Protein AF-A0AAP7N5Z1-F1 (afdb_monomer)

Mean predicted aligned error: 4.19 Å

Sequence (62 aa):
MERELIRIPIPHCYLWLVKTVQRDLRKDLYTRYTTDYLKTNEPSLRLVEVDFKALTALCERK

Organism: Bacillus amyloliquefaciens (NCBI:txid1390)

Solvent-accessible surface area (backbone atoms only — not comparable to full-atom values): 3704 Å² total; per-residue (Å²): 128,86,79,59,74,43,81,41,83,51,68,69,66,53,61,56,59,32,66,78,48,61,79,85,51,23,63,60,53,43,51,48,52,53,51,55,48,36,58,73,77,41,66,64,49,40,87,74,47,73,41,80,87,80,38,30,33,40,24,35,65,112

Secondary structure (DSSP, 8-state):
----EEEEEPPHHHHHHHHTS-GGGHHHHHHHHHHHHHHHH-TTEEEEEEETTTTEEEEEE-

Structure (mmCIF, N/CA/C/O backbone):
data_AF-A0AAP7N5Z1-F1
#
_entry.id   AF-A0AAP7N5Z1-F1
#
loop_
_atom_site.group_PDB
_atom_site.id
_atom_site.type_symbol
_atom_site.label_atom_id
_atom_site.label_alt_id
_atom_site.label_comp_id
_atom_site.label_asym_id
_atom_site.label_entity_id
_atom_site.label_seq_id
_atom_site.pdbx_PDB_ins_code
_atom_site.Cartn_x
_atom_site.Cartn_y
_atom_site.Cartn_z
_atom_site.occupancy
_atom_site.B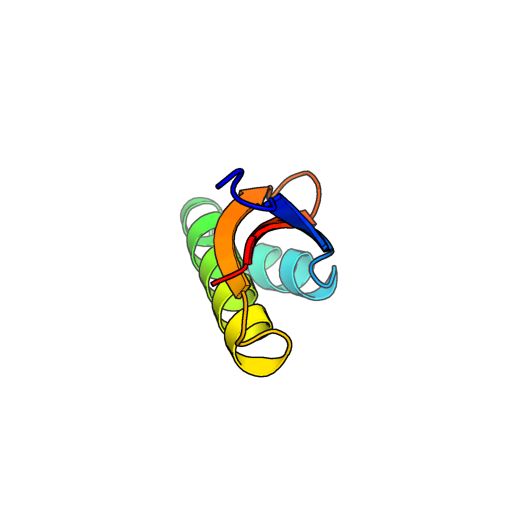_iso_or_equiv
_atom_site.auth_seq_id
_atom_site.auth_comp_id
_atom_site.auth_asym_id
_atom_site.auth_atom_id
_atom_site.pdbx_PDB_model_num
ATOM 1 N N . MET A 1 1 ? -6.995 15.982 19.679 1.00 50.00 1 MET A N 1
ATOM 2 C CA . MET A 1 1 ? -6.564 14.571 19.671 1.00 50.00 1 MET A CA 1
ATOM 3 C C . MET A 1 1 ? -5.440 14.464 18.660 1.00 50.00 1 MET A C 1
ATOM 5 O O . MET A 1 1 ? -5.683 14.758 17.494 1.00 50.00 1 MET A O 1
ATOM 9 N N . GLU A 1 2 ? -4.215 14.188 19.108 1.00 57.03 2 GLU A N 1
ATOM 10 C CA . GLU A 1 2 ? -3.103 13.870 18.202 1.00 57.03 2 GLU A CA 1
ATOM 11 C C . GLU A 1 2 ? -3.511 12.673 17.344 1.00 57.03 2 GLU A C 1
ATOM 13 O O . GLU A 1 2 ? -3.971 11.660 17.868 1.00 57.03 2 GLU A O 1
ATOM 18 N N . ARG A 1 3 ? -3.427 12.816 16.019 1.00 66.56 3 ARG A N 1
ATOM 19 C CA . ARG A 1 3 ? -3.684 11.698 15.114 1.00 66.56 3 ARG A CA 1
ATOM 20 C C . ARG A 1 3 ? -2.504 10.747 15.231 1.00 66.56 3 ARG A C 1
ATOM 22 O O . ARG A 1 3 ? -1.387 11.121 14.884 1.00 66.56 3 ARG A O 1
ATOM 29 N N . GLU A 1 4 ? -2.749 9.544 15.732 1.00 83.88 4 GLU A N 1
ATOM 30 C CA . GLU A 1 4 ? -1.717 8.519 15.838 1.00 83.88 4 GLU A CA 1
ATOM 31 C C . GLU A 1 4 ? -1.353 8.039 14.425 1.00 83.88 4 GLU A C 1
ATOM 33 O O . GLU A 1 4 ? -2.120 7.331 13.763 1.00 83.88 4 GLU A O 1
ATOM 38 N N . LEU A 1 5 ? -0.207 8.513 13.931 1.00 89.50 5 LEU A N 1
ATOM 39 C CA . LEU A 1 5 ? 0.344 8.136 12.636 1.00 89.50 5 LEU A CA 1
ATOM 40 C C . LEU A 1 5 ? 1.170 6.859 12.787 1.00 89.50 5 LEU A C 1
ATOM 42 O O . LEU A 1 5 ? 2.146 6.815 13.534 1.00 89.50 5 LEU A O 1
ATOM 46 N N . ILE A 1 6 ? 0.797 5.829 12.037 1.00 92.12 6 ILE A N 1
ATOM 47 C CA . ILE A 1 6 ? 1.397 4.499 12.084 1.00 92.12 6 ILE A CA 1
ATOM 48 C C . ILE A 1 6 ? 2.060 4.223 10.737 1.00 92.12 6 ILE A C 1
ATOM 50 O O . ILE A 1 6 ? 1.449 4.388 9.681 1.00 92.12 6 ILE A O 1
ATOM 54 N N . ARG A 1 7 ? 3.322 3.785 10.763 1.00 92.69 7 ARG A N 1
ATOM 55 C CA . ARG A 1 7 ? 4.025 3.304 9.568 1.00 92.69 7 ARG A CA 1
ATOM 56 C C . ARG A 1 7 ? 3.877 1.798 9.446 1.00 92.69 7 ARG A C 1
ATOM 58 O O . ARG A 1 7 ? 4.264 1.066 10.351 1.00 92.69 7 ARG A O 1
ATOM 65 N N . ILE A 1 8 ? 3.375 1.351 8.302 1.00 91.00 8 ILE A N 1
ATOM 66 C CA . ILE A 1 8 ? 3.195 -0.064 7.990 1.00 91.00 8 ILE A CA 1
ATOM 67 C C . ILE A 1 8 ? 4.149 -0.468 6.871 1.00 91.00 8 ILE A C 1
ATOM 69 O O . ILE A 1 8 ? 4.137 0.168 5.813 1.00 91.00 8 ILE A O 1
ATOM 73 N N . PRO A 1 9 ? 4.967 -1.516 7.064 1.00 91.69 9 PRO A N 1
ATOM 74 C CA . PRO A 1 9 ? 5.761 -2.080 5.985 1.00 91.69 9 PRO A CA 1
ATOM 75 C C . PRO A 1 9 ? 4.844 -2.776 4.975 1.00 91.69 9 PR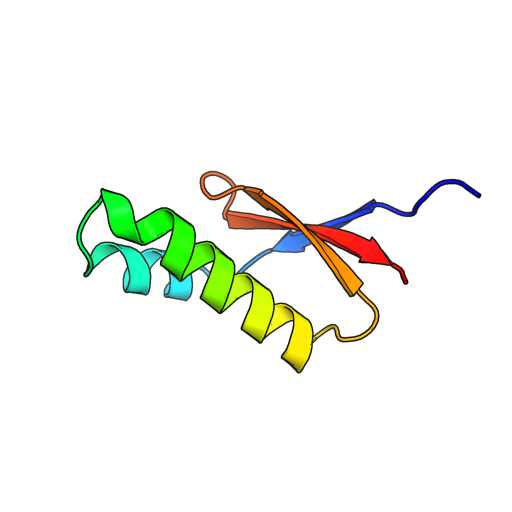O A C 1
ATOM 77 O O . PRO A 1 9 ? 3.962 -3.551 5.344 1.00 91.69 9 PRO A O 1
ATOM 80 N N . ILE A 1 10 ? 5.062 -2.508 3.691 1.00 88.88 10 ILE A N 1
ATOM 81 C CA . ILE A 1 10 ? 4.307 -3.121 2.599 1.00 88.88 10 ILE A CA 1
ATOM 82 C C . ILE A 1 10 ? 5.124 -4.272 2.002 1.00 88.88 10 ILE A C 1
ATOM 84 O O . ILE A 1 10 ? 6.342 -4.143 1.846 1.00 88.88 10 ILE A O 1
ATOM 88 N N . PRO A 1 11 ? 4.487 -5.407 1.652 1.00 88.50 11 PRO A N 1
ATOM 89 C CA . PRO A 1 11 ? 5.192 -6.554 1.100 1.00 88.50 11 PRO A CA 1
ATOM 90 C C . PRO A 1 11 ? 6.060 -6.211 -0.117 1.00 88.50 11 PRO A C 1
ATOM 92 O O . PRO A 1 11 ? 5.595 -5.658 -1.116 1.00 88.50 11 PRO A O 1
ATOM 95 N N . HIS A 1 12 ? 7.325 -6.636 -0.077 1.00 86.88 12 HIS A N 1
ATOM 96 C CA . HIS A 1 12 ? 8.286 -6.397 -1.158 1.00 86.88 12 HIS A CA 1
ATOM 97 C C . HIS A 1 12 ? 7.855 -7.034 -2.497 1.00 86.88 12 HIS A C 1
ATOM 99 O O . HIS A 1 12 ? 8.276 -6.593 -3.567 1.00 86.88 12 HIS A O 1
ATOM 105 N N . CYS A 1 13 ? 6.984 -8.050 -2.480 1.00 88.19 13 CYS A N 1
ATOM 106 C CA . CYS A 1 13 ? 6.425 -8.638 -3.700 1.00 88.19 13 CYS A CA 1
ATOM 107 C C . CYS A 1 13 ? 5.630 -7.621 -4.544 1.00 88.19 13 CYS A C 1
ATOM 109 O O . CYS A 1 13 ? 5.648 -7.709 -5.772 1.00 88.19 13 CYS A O 1
ATOM 111 N N . TYR A 1 14 ? 5.021 -6.599 -3.932 1.00 87.69 14 TYR A N 1
ATOM 112 C CA . TYR A 1 14 ? 4.306 -5.545 -4.661 1.00 87.69 14 TYR A CA 1
ATOM 113 C C . TYR A 1 14 ? 5.252 -4.650 -5.458 1.00 87.69 14 TYR A C 1
ATOM 115 O O . TYR A 1 14 ? 4.908 -4.232 -6.563 1.00 87.69 14 TYR A O 1
ATOM 123 N N . LEU A 1 15 ? 6.476 -4.427 -4.964 1.00 85.50 15 LEU A N 1
ATOM 124 C CA . LEU A 1 15 ? 7.511 -3.721 -5.721 1.00 85.50 15 LEU A CA 1
ATOM 125 C C . LEU A 1 15 ? 7.882 -4.482 -7.002 1.00 85.50 15 LEU A C 1
ATOM 127 O O . LEU A 1 15 ? 8.090 -3.875 -8.052 1.00 85.50 15 LEU A O 1
ATOM 131 N N . TRP A 1 16 ? 7.977 -5.809 -6.928 1.00 89.25 16 TRP A N 1
ATOM 132 C CA . TRP A 1 16 ? 8.262 -6.639 -8.100 1.00 89.25 16 TRP A CA 1
ATOM 133 C C . TRP A 1 16 ? 7.119 -6.609 -9.108 1.00 89.25 16 TRP A C 1
ATOM 135 O O . TRP A 1 16 ? 7.370 -6.416 -10.296 1.00 89.25 16 TRP A O 1
ATOM 145 N N . LEU A 1 17 ? 5.875 -6.717 -8.638 1.00 86.56 17 LEU A N 1
ATOM 146 C CA . LEU A 1 17 ? 4.690 -6.655 -9.493 1.00 86.56 17 LEU A CA 1
ATOM 147 C C . LEU A 1 17 ? 4.610 -5.343 -10.271 1.00 86.56 17 LEU A C 1
ATOM 149 O O . LEU A 1 17 ? 4.336 -5.359 -11.462 1.00 86.56 17 LEU A O 1
ATOM 153 N N . VAL A 1 18 ? 4.908 -4.199 -9.655 1.00 87.81 18 VAL A N 1
ATOM 154 C CA . VAL A 1 18 ? 4.868 -2.926 -10.394 1.00 87.81 18 VAL A CA 1
ATOM 155 C C . VAL A 1 18 ? 6.051 -2.741 -11.343 1.00 87.81 18 VAL A C 1
ATOM 157 O O . VAL A 1 18 ? 5.982 -1.930 -12.260 1.00 87.81 18 VAL A O 1
ATOM 160 N N . LYS A 1 19 ? 7.154 -3.481 -11.188 1.00 88.62 19 LYS A N 1
ATOM 161 C C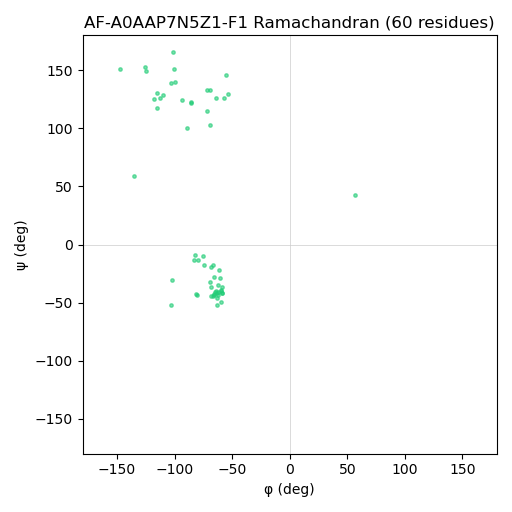A . LYS A 1 19 ? 8.271 -3.407 -12.145 1.00 88.62 19 LYS A CA 1
ATOM 162 C C . LYS A 1 19 ? 7.914 -3.991 -13.514 1.00 88.62 19 LYS A C 1
ATOM 164 O O . LYS A 1 19 ? 8.587 -3.632 -14.478 1.00 88.62 19 LYS A O 1
ATOM 169 N N . THR A 1 20 ? 6.876 -4.827 -13.609 1.00 89.19 20 THR A N 1
ATOM 170 C CA . THR A 1 20 ? 6.421 -5.424 -14.876 1.00 89.19 20 THR A CA 1
ATOM 171 C C . THR A 1 20 ? 5.568 -4.473 -15.720 1.00 89.19 20 THR A C 1
ATOM 173 O O . THR A 1 20 ? 5.383 -4.730 -16.906 1.00 89.19 20 THR A O 1
ATOM 176 N N . VAL A 1 21 ? 5.092 -3.358 -15.149 1.00 89.19 21 VAL A N 1
ATOM 177 C CA . VAL A 1 21 ? 4.294 -2.351 -15.867 1.00 89.19 21 VAL A CA 1
ATOM 178 C C . VAL A 1 21 ? 5.125 -1.126 -16.273 1.00 89.19 21 VAL A C 1
ATOM 180 O O . VAL A 1 21 ? 6.252 -0.908 -15.792 1.00 89.19 21 VAL A O 1
ATOM 183 N N . GLN A 1 22 ? 4.559 -0.319 -17.180 1.00 89.50 22 GLN A N 1
ATOM 184 C CA . GLN A 1 22 ? 5.148 0.943 -17.640 1.00 89.50 22 GLN A CA 1
ATOM 185 C C . GLN A 1 22 ? 5.445 1.877 -16.454 1.00 89.50 22 GLN A C 1
ATOM 187 O O . GLN A 1 22 ? 4.760 1.838 -15.431 1.00 89.50 22 GLN A O 1
ATOM 192 N N . ARG A 1 23 ? 6.532 2.657 -16.549 1.00 87.94 23 ARG A N 1
ATOM 193 C CA . ARG A 1 23 ? 7.105 3.416 -15.415 1.00 87.94 23 ARG A CA 1
ATOM 194 C C . ARG A 1 23 ? 6.130 4.421 -14.801 1.00 87.94 23 ARG A C 1
ATOM 196 O O . ARG A 1 23 ? 6.114 4.568 -13.583 1.00 87.94 23 ARG A O 1
ATOM 203 N N . ASP A 1 24 ? 5.354 5.077 -15.642 1.00 90.62 24 ASP A N 1
ATOM 204 C CA . ASP A 1 24 ? 4.284 6.016 -15.316 1.00 90.62 24 ASP A CA 1
ATOM 205 C C . ASP A 1 24 ? 3.143 5.360 -14.522 1.00 90.62 24 ASP A C 1
ATOM 207 O O . ASP A 1 24 ? 2.640 5.962 -13.580 1.00 90.62 24 ASP A O 1
ATOM 211 N N . LEU A 1 25 ? 2.825 4.090 -14.788 1.00 90.38 25 LEU A N 1
ATOM 212 C CA . LEU A 1 25 ? 1.740 3.361 -14.112 1.00 90.38 25 LEU A CA 1
ATOM 213 C C . LEU A 1 25 ? 2.129 2.757 -12.752 1.00 90.38 25 LEU A C 1
ATOM 215 O O . LEU A 1 25 ? 1.268 2.322 -11.984 1.00 90.38 25 LEU A O 1
ATOM 219 N N . ARG A 1 26 ? 3.426 2.688 -12.430 1.00 90.12 26 ARG A N 1
ATOM 220 C CA . ARG A 1 26 ? 3.914 1.947 -11.248 1.00 90.12 26 ARG A CA 1
ATOM 221 C C . ARG A 1 26 ? 3.408 2.524 -9.940 1.00 90.12 26 ARG A C 1
ATOM 223 O O . ARG A 1 26 ? 3.064 1.765 -9.038 1.00 90.12 26 ARG A O 1
ATOM 230 N N . LYS A 1 27 ? 3.401 3.854 -9.829 1.00 88.62 27 LYS A N 1
ATOM 231 C CA . LYS A 1 27 ? 3.021 4.547 -8.594 1.00 88.62 27 LYS A CA 1
ATOM 232 C C . LYS A 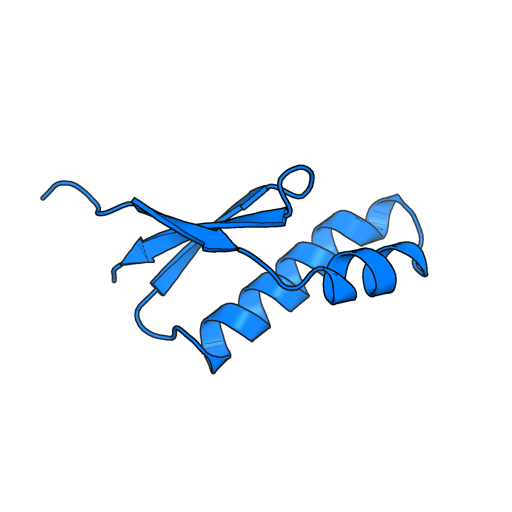1 27 ? 1.544 4.325 -8.276 1.00 88.62 27 LYS A C 1
ATOM 234 O O . LYS A 1 27 ? 1.209 4.012 -7.133 1.00 88.62 27 LYS A O 1
ATOM 239 N N . ASP A 1 28 ? 0.691 4.405 -9.291 1.00 90.88 28 ASP A N 1
ATOM 240 C CA . ASP A 1 28 ? -0.748 4.195 -9.138 1.00 90.88 28 ASP A CA 1
ATOM 241 C C . ASP A 1 28 ? -1.055 2.738 -8.799 1.00 90.88 28 ASP A C 1
ATOM 243 O O . ASP A 1 28 ? -1.797 2.456 -7.855 1.00 90.88 28 ASP A O 1
ATOM 247 N N . LEU A 1 29 ? -0.408 1.796 -9.493 1.00 91.56 29 LEU A N 1
ATOM 248 C CA . LEU A 1 29 ? -0.583 0.372 -9.222 1.00 91.56 29 LEU A CA 1
ATOM 249 C C . LEU A 1 29 ? -0.097 -0.010 -7.815 1.00 91.56 29 LEU A C 1
ATOM 251 O O . LEU A 1 29 ? -0.768 -0.762 -7.110 1.00 91.56 29 LEU A O 1
ATOM 255 N N . TYR A 1 30 ? 1.028 0.554 -7.369 1.00 90.94 30 TYR A N 1
ATOM 256 C CA . TYR A 1 30 ? 1.549 0.323 -6.021 1.00 90.94 30 TYR A CA 1
ATOM 257 C C . TYR A 1 30 ? 0.625 0.885 -4.940 1.00 90.94 30 TYR A C 1
ATOM 259 O O . TYR A 1 30 ? 0.352 0.215 -3.942 1.00 90.94 30 TYR A O 1
ATOM 267 N N . THR A 1 31 ? 0.105 2.095 -5.153 1.00 91.88 31 THR A N 1
ATOM 268 C CA . THR A 1 31 ? -0.885 2.718 -4.263 1.00 91.88 31 THR A CA 1
ATOM 269 C C . THR A 1 31 ? -2.138 1.853 -4.159 1.00 91.88 31 THR A C 1
ATOM 271 O O . THR A 1 31 ? -2.645 1.635 -3.057 1.00 91.88 31 THR A O 1
ATOM 274 N N . ARG A 1 32 ? -2.605 1.292 -5.281 1.00 92.81 32 ARG A N 1
ATOM 275 C CA . ARG A 1 32 ? -3.760 0.389 -5.313 1.00 92.81 32 ARG A CA 1
ATOM 276 C C . ARG A 1 32 ? -3.516 -0.888 -4.511 1.00 92.81 32 ARG A C 1
ATOM 278 O O . ARG A 1 32 ? -4.296 -1.176 -3.610 1.00 92.81 32 ARG A O 1
ATOM 285 N N . TYR A 1 33 ? -2.410 -1.594 -4.753 1.00 92.50 33 TYR A N 1
ATOM 286 C CA . TYR A 1 33 ? -2.071 -2.802 -3.989 1.00 92.50 33 TYR A CA 1
ATOM 287 C C . TYR A 1 33 ? -1.913 -2.532 -2.491 1.00 92.50 33 TYR A C 1
ATOM 289 O O . TYR A 1 33 ? -2.385 -3.310 -1.665 1.00 92.50 33 TYR A O 1
ATOM 297 N N . THR A 1 34 ? -1.292 -1.407 -2.138 1.00 91.81 34 THR A N 1
ATOM 298 C CA . THR A 1 34 ? -1.138 -0.969 -0.745 1.00 91.81 34 THR A CA 1
ATOM 299 C C . THR A 1 34 ? -2.496 -0.707 -0.095 1.00 91.81 34 THR A C 1
ATOM 301 O O . THR A 1 34 ? -2.751 -1.150 1.022 1.00 91.81 34 THR A O 1
ATOM 304 N N . THR A 1 35 ? -3.400 -0.039 -0.813 1.00 92.31 35 THR A N 1
ATOM 305 C CA . THR A 1 35 ? -4.761 0.241 -0.339 1.00 92.31 35 THR A CA 1
ATOM 306 C C . THR A 1 35 ? -5.552 -1.046 -0.113 1.00 92.31 35 THR A C 1
ATOM 308 O O . THR A 1 35 ? -6.195 -1.195 0.925 1.00 92.31 35 THR A O 1
ATOM 311 N N . ASP A 1 36 ? -5.499 -1.984 -1.057 1.00 92.88 36 ASP A N 1
ATOM 312 C CA . ASP A 1 36 ? -6.230 -3.251 -0.965 1.00 92.88 36 ASP A CA 1
ATOM 313 C C . ASP A 1 36 ? -5.667 -4.149 0.150 1.00 92.88 36 ASP A C 1
ATOM 315 O O . ASP A 1 36 ? -6.428 -4.770 0.897 1.00 92.88 36 ASP A O 1
ATOM 319 N N . TYR A 1 37 ? -4.344 -4.141 0.342 1.00 91.88 37 TYR A N 1
ATOM 320 C CA . TYR A 1 37 ? -3.688 -4.801 1.471 1.00 91.88 37 TYR A CA 1
ATOM 321 C C . TYR A 1 37 ? -4.167 -4.249 2.816 1.00 91.88 37 TYR A C 1
ATOM 323 O O . TYR A 1 37 ? -4.561 -5.029 3.682 1.00 91.88 37 TYR A O 1
ATOM 331 N N . LEU A 1 38 ? -4.185 -2.924 2.982 1.00 92.06 38 LEU A N 1
ATOM 332 C CA . LEU A 1 38 ? -4.629 -2.290 4.225 1.00 92.06 38 LEU A CA 1
ATOM 333 C C . LEU A 1 38 ? -6.112 -2.543 4.493 1.00 92.06 38 LEU A C 1
ATOM 335 O O . LEU A 1 38 ? -6.476 -2.872 5.613 1.00 92.06 38 LEU A O 1
ATOM 339 N N . LYS A 1 39 ? -6.971 -2.479 3.470 1.00 91.88 39 LYS A N 1
ATOM 340 C CA . LYS A 1 39 ? -8.396 -2.821 3.622 1.00 91.88 39 LYS A CA 1
ATOM 341 C C . LYS A 1 39 ? -8.610 -4.253 4.109 1.00 91.88 39 LYS A C 1
ATOM 343 O O . LYS A 1 39 ? -9.546 -4.492 4.863 1.00 91.88 39 LYS A O 1
ATOM 348 N N . THR A 1 40 ? -7.770 -5.183 3.656 1.00 92.81 40 THR A N 1
ATOM 349 C CA . THR A 1 40 ? -7.899 -6.611 3.971 1.00 92.81 40 THR A CA 1
ATOM 350 C C . THR A 1 40 ? -7.334 -6.950 5.348 1.00 92.81 40 THR A C 1
ATOM 352 O O . THR A 1 40 ? -7.952 -7.708 6.086 1.00 92.81 40 THR A O 1
ATOM 355 N N . ASN A 1 41 ? -6.169 -6.397 5.697 1.00 91.12 41 ASN A N 1
ATOM 356 C CA . ASN A 1 41 ? -5.415 -6.807 6.886 1.00 91.12 41 ASN A CA 1
ATOM 357 C C . ASN A 1 41 ? -5.563 -5.830 8.061 1.00 91.12 41 ASN A C 1
ATOM 359 O O . ASN A 1 41 ? -5.517 -6.249 9.208 1.00 91.12 41 ASN A O 1
ATOM 363 N N . GLU A 1 42 ? -5.765 -4.540 7.786 1.00 89.69 42 GLU A N 1
ATOM 364 C CA . GLU A 1 42 ? -5.756 -3.462 8.783 1.00 89.69 42 GLU A CA 1
ATOM 365 C C . GLU A 1 42 ? -6.938 -2.485 8.572 1.00 89.69 42 GLU A C 1
ATOM 367 O O . GLU A 1 42 ? -6.747 -1.285 8.343 1.00 89.69 42 GLU A O 1
ATOM 372 N N . PRO A 1 43 ? -8.199 -2.956 8.624 1.00 90.75 43 PRO A N 1
ATOM 373 C CA . PRO A 1 43 ? -9.373 -2.162 8.239 1.00 90.75 43 PRO A CA 1
ATOM 374 C C . PRO A 1 43 ? -9.655 -0.961 9.158 1.00 90.75 43 PRO A C 1
ATOM 376 O O . PRO A 1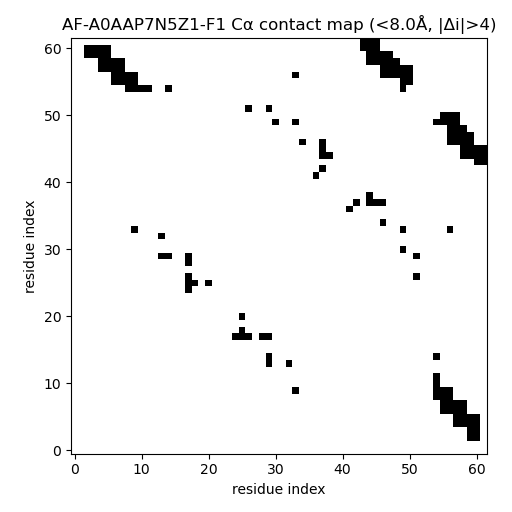 43 ? -10.399 -0.048 8.777 1.00 90.75 43 PRO A O 1
ATOM 379 N N . SER A 1 44 ? -9.081 -0.947 10.363 1.00 90.88 44 SER A N 1
ATOM 380 C CA . SER A 1 44 ? -9.144 0.166 11.321 1.00 90.88 44 SER A CA 1
ATOM 381 C C . SER A 1 44 ? -8.245 1.341 10.931 1.00 90.88 44 SER A C 1
ATOM 383 O O . SER A 1 44 ? -8.352 2.419 11.514 1.00 90.88 44 SER A O 1
ATOM 385 N N . LEU A 1 45 ? -7.381 1.159 9.934 1.00 91.44 45 LEU A N 1
ATOM 386 C CA . LEU A 1 45 ? -6.456 2.174 9.472 1.00 91.44 45 LEU A CA 1
ATOM 387 C C . LEU A 1 45 ? -6.965 2.849 8.204 1.00 91.44 45 LEU A C 1
ATOM 389 O O . LEU A 1 45 ? -7.691 2.281 7.381 1.00 91.44 45 LEU A O 1
ATOM 393 N N . ARG A 1 46 ? -6.575 4.106 8.044 1.00 90.19 46 ARG A N 1
ATOM 394 C CA . ARG A 1 46 ? -6.791 4.893 6.840 1.00 90.19 46 ARG A CA 1
ATOM 395 C C . ARG A 1 46 ? -5.443 5.268 6.254 1.00 90.19 46 ARG A C 1
ATOM 397 O O . ARG A 1 46 ? -4.614 5.867 6.928 1.00 90.19 46 ARG A O 1
ATOM 404 N N . LEU A 1 47 ? -5.248 4.924 4.985 1.00 91.50 47 LEU A N 1
ATOM 405 C CA . LEU A 1 47 ? -4.052 5.293 4.241 1.00 91.50 47 LEU A CA 1
ATOM 406 C C . LEU A 1 47 ? -3.977 6.819 4.087 1.00 91.50 47 LEU A C 1
ATOM 408 O O . LEU A 1 47 ? -4.926 7.436 3.600 1.00 91.50 47 LEU A O 1
ATOM 412 N N . VAL A 1 48 ? -2.848 7.400 4.489 1.00 92.69 48 VAL A N 1
ATOM 413 C CA . VAL A 1 48 ? -2.532 8.829 4.348 1.00 92.69 48 VAL A CA 1
ATOM 414 C C . VAL A 1 48 ? -1.556 9.029 3.194 1.00 92.69 48 VAL A C 1
ATOM 416 O O . VAL A 1 48 ? -1.823 9.812 2.288 1.00 92.69 48 VAL A O 1
ATOM 419 N N . GLU A 1 49 ? -0.446 8.291 3.200 1.00 92.25 49 GLU A N 1
ATOM 420 C CA . GLU A 1 49 ? 0.609 8.405 2.192 1.00 92.25 49 GLU A CA 1
ATOM 421 C C . GLU A 1 49 ? 1.278 7.050 1.944 1.00 92.25 49 GLU A C 1
ATOM 423 O O . GLU A 1 49 ? 1.350 6.200 2.831 1.00 92.25 49 GLU A O 1
ATOM 428 N N . VAL A 1 50 ? 1.791 6.851 0.731 1.00 90.88 50 VAL A N 1
ATOM 429 C CA . VAL A 1 50 ? 2.601 5.685 0.376 1.00 90.88 50 VAL A CA 1
ATOM 430 C C . VAL A 1 50 ? 4.011 6.140 0.020 1.00 90.88 50 VAL A C 1
ATOM 432 O O . VAL A 1 50 ? 4.211 6.839 -0.975 1.00 90.88 50 VAL A O 1
ATOM 435 N N . ASP A 1 51 ? 4.999 5.688 0.787 1.00 88.88 51 ASP A N 1
ATOM 436 C CA . ASP A 1 51 ? 6.409 5.853 0.458 1.00 88.88 51 ASP A CA 1
ATOM 437 C C . ASP A 1 51 ? 6.882 4.663 -0.384 1.00 88.88 51 ASP A C 1
ATOM 439 O O . ASP A 1 51 ? 7.187 3.572 0.109 1.00 88.88 51 ASP A O 1
ATOM 443 N N . PHE A 1 52 ? 6.958 4.898 -1.692 1.00 81.81 52 PHE A N 1
ATOM 444 C CA . PHE A 1 52 ? 7.416 3.910 -2.664 1.00 81.81 52 PHE A CA 1
ATOM 445 C C . PHE A 1 52 ? 8.896 3.531 -2.501 1.00 81.81 52 PHE A C 1
ATOM 447 O O . PHE A 1 52 ? 9.291 2.431 -2.879 1.00 81.81 52 PHE A O 1
ATOM 454 N N . LYS A 1 53 ? 9.738 4.432 -1.978 1.00 82.88 53 LYS A N 1
ATOM 455 C CA . LYS A 1 53 ? 11.178 4.180 -1.821 1.00 82.88 53 LYS A CA 1
ATOM 456 C C . LYS A 1 53 ? 11.453 3.361 -0.568 1.00 82.88 53 LYS A C 1
ATOM 458 O O . LYS A 1 53 ? 12.257 2.436 -0.623 1.00 82.88 53 LYS A O 1
ATOM 463 N N . ALA A 1 54 ? 10.781 3.692 0.533 1.00 85.19 54 ALA A N 1
ATOM 464 C CA . ALA A 1 54 ? 10.911 2.973 1.797 1.00 85.19 54 ALA A CA 1
ATOM 465 C C . ALA A 1 54 ? 10.043 1.708 1.868 1.00 85.19 54 ALA A C 1
ATOM 467 O O . ALA A 1 54 ? 10.187 0.934 2.808 1.00 85.19 54 ALA A O 1
ATOM 468 N N . LEU A 1 55 ? 9.148 1.497 0.894 1.00 86.69 55 LEU A N 1
ATOM 469 C CA . LEU A 1 55 ? 8.157 0.416 0.891 1.00 86.69 55 LEU A CA 1
ATOM 470 C C . LEU A 1 55 ? 7.270 0.446 2.140 1.00 86.69 55 LEU A C 1
ATOM 472 O O . LEU A 1 55 ? 6.973 -0.583 2.744 1.00 86.69 55 LEU A O 1
ATOM 476 N N . THR A 1 56 ? 6.843 1.646 2.529 1.00 91.62 56 THR A N 1
ATOM 477 C CA . THR A 1 56 ? 5.986 1.842 3.700 1.00 91.62 56 THR A CA 1
ATOM 478 C C . THR A 1 56 ? 4.727 2.616 3.343 1.00 91.62 56 THR A C 1
ATOM 480 O O . THR A 1 56 ? 4.702 3.407 2.402 1.00 91.62 56 THR A O 1
ATOM 483 N N . ALA A 1 57 ? 3.668 2.376 4.105 1.00 92.75 57 ALA A N 1
ATOM 484 C CA . ALA A 1 57 ? 2.452 3.166 4.098 1.00 92.75 57 ALA A CA 1
ATOM 485 C C . ALA A 1 57 ? 2.351 3.935 5.413 1.00 92.75 57 ALA A C 1
ATOM 487 O O . ALA A 1 57 ? 2.451 3.346 6.491 1.00 92.75 57 ALA A O 1
ATOM 488 N N . LEU A 1 58 ? 2.134 5.241 5.328 1.00 94.19 58 LEU A N 1
ATOM 489 C CA . LEU A 1 58 ? 1.741 6.060 6.462 1.00 94.19 58 LEU A CA 1
ATOM 490 C C . LEU A 1 58 ? 0.223 5.993 6.591 1.00 94.19 58 LEU A C 1
ATOM 492 O O . LEU A 1 58 ? -0.502 6.317 5.648 1.00 94.19 58 LEU A O 1
ATOM 496 N N . CYS A 1 5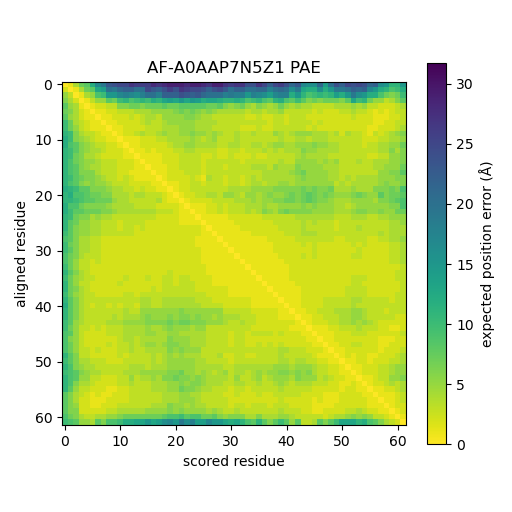9 ? -0.252 5.570 7.753 1.00 93.38 59 CYS A N 1
ATOM 497 C CA . CYS A 1 59 ? -1.668 5.411 8.037 1.00 93.38 59 CYS A CA 1
ATOM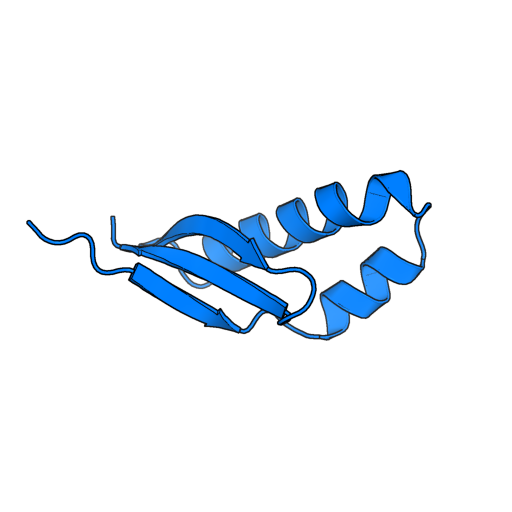 498 C C . CYS A 1 59 ? -2.061 6.204 9.284 1.00 93.38 59 CYS A C 1
ATOM 500 O O . CYS A 1 59 ? -1.264 6.347 10.205 1.00 93.38 59 CYS A O 1
ATOM 502 N N . GLU A 1 60 ? -3.301 6.679 9.330 1.00 93.00 60 GLU A N 1
ATOM 503 C CA . GLU A 1 60 ? -3.936 7.189 10.547 1.00 93.00 60 GL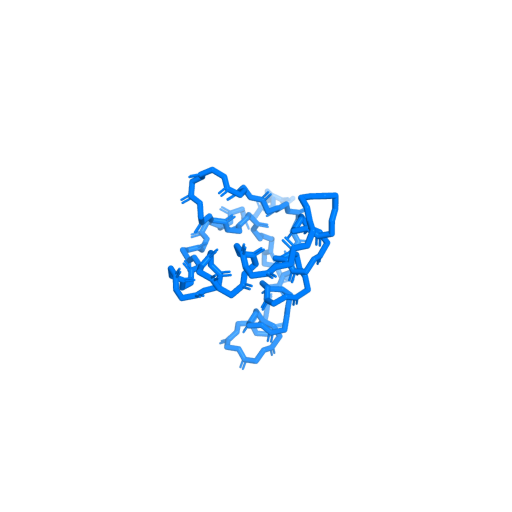U A CA 1
ATOM 504 C C . GLU A 1 60 ? -4.912 6.134 11.077 1.00 93.00 60 GLU A C 1
ATOM 506 O O . GLU A 1 60 ? -5.610 5.473 10.298 1.00 93.00 60 GLU A O 1
ATOM 511 N N . ARG A 1 61 ? -4.956 5.943 12.397 1.00 87.62 61 ARG A N 1
ATOM 512 C CA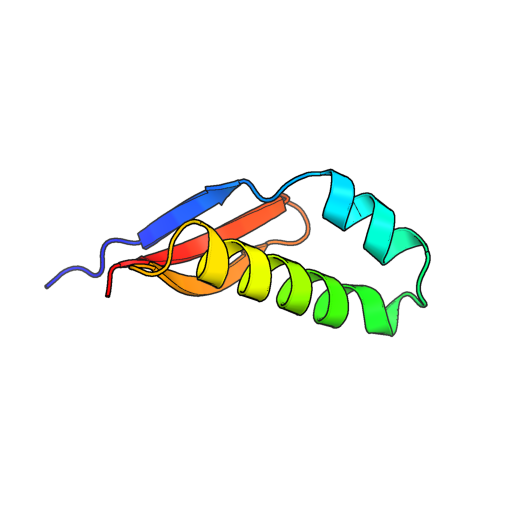 . ARG A 1 61 ? -6.012 5.139 13.021 1.00 87.62 61 ARG A CA 1
ATOM 513 C C . ARG A 1 61 ? -7.332 5.919 12.956 1.00 87.62 61 ARG A C 1
ATOM 515 O O . ARG A 1 61 ? -7.338 7.123 13.211 1.00 87.62 61 ARG A O 1
ATOM 522 N N . LYS A 1 62 ? -8.403 5.243 12.528 1.00 81.19 62 LYS A N 1
ATOM 523 C CA . LYS A 1 62 ? -9.752 5.823 12.422 1.00 81.19 62 LYS A CA 1
ATOM 524 C C . LYS A 1 62 ? -10.332 6.189 13.782 1.00 81.19 62 LYS A C 1
ATOM 526 O O . LYS A 1 62 ? -10.028 5.466 14.757 1.00 81.19 62 LYS A O 1
#

Nearest PDB structures (foldseek):
  8uke-assembly3_F  TM=3.515E-01  e=6.739E-01  Narcissus aff. pseudonarcissus MK-2014
  3fzq-assembly2_A  TM=4.826E-01  e=1.584E+00  Clostridioides difficile 630
  8gxo-assembly1_A  TM=3.538E-01  e=1.930E+00  Camellia sinensis

pLDDT: mean 88.3, std 7.56, range [50.0, 94.19]

Radius of gyration: 11.95 Å; Cα contacts (8 Å, |Δi|>4): 80; chains: 1; bounding box: 21×23×37 Å

Foldseek 3Di:
DPFDKDKDAADCVLVVVLVVDDPVCSVVSSVVSVVVVCVVPPVQWDFDDADSVRNITIITGD